Protein AF-A0A6B3GY13-F1 (afdb_monomer_lite)

Radius of gyration: 20.0 Å; chains: 1; bounding box: 59×28×50 Å

Foldseek 3Di:
DDDDDDDDDDDDDDPPDPPPPDDDLVVLVVVLVVLVVVLVVVCVVVVLVPVDDVSVVLVVVLVVVVVVDDPPDDPPDDPSVVVSVNSVVVSVSSVVSD

Sequence (98 aa):
GDLHIEVVWRVLPVREAPPADVPSLGEAERELAEALRDATAVLSRLDVAGSGPVAEAAVDAYRARVERGREVLAPGYPPRAVRVLEMAQRVGLLVSVA

Structure (mmCIF, N/CA/C/O backbone):
data_AF-A0A6B3GY13-F1
#
_entry.id   AF-A0A6B3GY13-F1
#
loop_
_atom_site.group_PDB
_atom_site.id
_atom_site.type_symbol
_atom_site.label_atom_id
_atom_site.label_alt_id
_atom_site.label_comp_id
_atom_site.label_asym_id
_atom_site.label_entity_id
_atom_site.label_seq_id
_atom_site.pdbx_PDB_ins_code
_atom_site.Cartn_x
_atom_site.Cartn_y
_atom_site.Cartn_z
_atom_site.occupancy
_atom_site.B_iso_or_equiv
_atom_site.auth_seq_id
_atom_site.auth_comp_id
_atom_site.auth_asym_id
_atom_site.auth_atom_id
_atom_site.pdbx_PDB_model_num
ATOM 1 N N . GLY A 1 1 ? 45.293 -14.998 -12.125 1.00 72.06 1 GLY A N 1
ATOM 2 C CA . GLY A 1 1 ? 44.666 -16.171 -12.746 1.00 72.06 1 GLY A CA 1
ATOM 3 C C . GLY A 1 1 ? 43.231 -15.792 -12.933 1.00 72.06 1 GLY A C 1
ATOM 4 O O . GLY A 1 1 ? 42.603 -15.447 -11.939 1.00 72.06 1 GLY A O 1
ATOM 5 N N . ASP A 1 2 ? 42.776 -15.730 -14.174 1.00 81.38 2 ASP A N 1
ATOM 6 C CA . ASP A 1 2 ? 41.519 -15.058 -14.489 1.00 81.38 2 ASP A CA 1
ATOM 7 C C . ASP A 1 2 ? 40.355 -16.044 -14.409 1.00 81.38 2 ASP A C 1
ATOM 9 O O . ASP A 1 2 ? 40.506 -17.233 -14.701 1.00 81.38 2 ASP A O 1
ATOM 13 N N . LEU A 1 3 ? 39.201 -15.544 -13.970 1.00 84.62 3 LEU A N 1
ATOM 14 C CA . LEU A 1 3 ? 37.974 -16.317 -13.849 1.00 84.62 3 LEU A CA 1
ATOM 15 C C . LEU A 1 3 ? 37.082 -16.027 -15.058 1.00 84.62 3 LEU A C 1
ATOM 17 O O . LEU A 1 3 ? 36.686 -14.884 -15.279 1.00 84.62 3 LEU A O 1
ATOM 21 N N . HIS A 1 4 ? 36.748 -17.068 -15.814 1.00 86.31 4 HIS A N 1
ATOM 22 C CA . HIS A 1 4 ? 35.743 -17.005 -16.874 1.00 86.31 4 HIS A CA 1
ATOM 23 C C . HIS A 1 4 ? 34.352 -17.268 -16.290 1.00 86.31 4 HIS A C 1
ATOM 25 O O . HIS A 1 4 ? 34.173 -18.234 -15.546 1.00 86.31 4 HIS A O 1
ATOM 31 N N . ILE A 1 5 ? 33.375 -16.423 -16.626 1.00 90.75 5 ILE A N 1
ATOM 32 C CA . ILE A 1 5 ? 31.965 -16.605 -16.257 1.00 90.75 5 ILE A CA 1
ATOM 33 C C . ILE A 1 5 ? 31.118 -16.539 -17.525 1.00 90.75 5 ILE A C 1
ATOM 35 O O . ILE A 1 5 ? 31.163 -15.553 -18.259 1.00 90.75 5 ILE A O 1
ATOM 39 N N . GLU A 1 6 ? 30.298 -17.566 -17.742 1.00 90.19 6 GLU A N 1
ATOM 40 C CA . GLU A 1 6 ? 29.291 -17.594 -18.803 1.00 90.19 6 GLU A CA 1
ATOM 41 C C . GLU A 1 6 ? 27.898 -17.378 -18.222 1.00 90.19 6 GLU A C 1
ATOM 43 O O . GLU A 1 6 ? 27.534 -17.950 -17.193 1.00 90.19 6 GLU A O 1
ATOM 48 N N . VAL A 1 7 ? 27.099 -16.561 -18.908 1.00 91.31 7 VAL A N 1
ATOM 49 C CA . VAL A 1 7 ? 25.702 -16.302 -18.559 1.00 91.31 7 VAL A CA 1
ATOM 50 C C . VAL A 1 7 ? 24.840 -16.617 -19.772 1.00 91.31 7 VAL A C 1
ATOM 52 O O . VAL A 1 7 ? 25.026 -16.039 -20.842 1.00 91.31 7 VAL A O 1
ATOM 55 N N . VAL A 1 8 ? 23.872 -17.518 -19.597 1.00 91.06 8 VAL A N 1
ATOM 56 C CA . VAL A 1 8 ? 22.873 -17.832 -20.623 1.00 91.06 8 VAL A CA 1
ATOM 57 C C . VAL A 1 8 ? 21.596 -17.068 -20.315 1.00 91.06 8 VAL A C 1
ATOM 59 O O . VAL A 1 8 ? 20.918 -17.330 -19.321 1.00 91.06 8 VAL A O 1
ATOM 62 N N . TRP A 1 9 ? 21.245 -16.139 -21.197 1.00 89.81 9 TRP A N 1
ATOM 63 C CA . TRP A 1 9 ? 19.988 -15.407 -21.124 1.00 89.81 9 TRP A CA 1
ATOM 64 C C . TRP A 1 9 ? 18.891 -16.189 -21.841 1.00 89.81 9 TRP A C 1
ATOM 66 O O . TRP A 1 9 ? 19.067 -16.634 -22.974 1.00 89.81 9 TRP A O 1
ATOM 76 N N . ARG A 1 10 ? 17.738 -16.344 -21.188 1.00 91.62 10 ARG A N 1
ATOM 77 C CA . ARG A 1 10 ? 16.544 -16.938 -21.793 1.00 91.62 10 ARG A CA 1
ATOM 78 C C . ARG A 1 10 ? 15.485 -15.858 -21.957 1.00 91.62 10 ARG A C 1
ATOM 80 O O . ARG A 1 10 ? 15.049 -15.271 -20.972 1.00 91.62 10 ARG A O 1
ATOM 87 N N . VAL A 1 11 ? 15.064 -15.618 -23.196 1.00 89.50 11 VAL A N 1
ATOM 88 C CA . VAL A 1 11 ? 13.941 -14.724 -23.492 1.00 89.50 11 VAL A CA 1
ATOM 89 C C . VAL A 1 11 ? 12.641 -15.491 -23.262 1.00 89.50 11 VAL A C 1
ATOM 91 O O . VAL A 1 11 ? 12.499 -16.629 -23.709 1.00 89.50 11 VAL A O 1
ATOM 94 N N . LEU A 1 12 ? 11.707 -14.877 -22.542 1.00 90.38 12 LEU A N 1
ATOM 95 C CA . LEU A 1 12 ? 10.355 -15.392 -22.351 1.00 90.38 12 LEU A CA 1
ATOM 96 C C . LEU A 1 12 ? 9.388 -14.571 -23.211 1.00 90.38 12 LEU A C 1
ATOM 98 O O . LEU A 1 12 ? 9.598 -13.364 -23.351 1.00 90.38 12 LEU A O 1
ATOM 102 N N . PRO A 1 13 ? 8.345 -15.191 -23.789 1.00 87.62 13 PRO A N 1
ATOM 103 C CA . PRO A 1 13 ? 7.339 -14.447 -24.533 1.00 87.62 13 PRO A CA 1
ATOM 104 C C . PRO A 1 13 ? 6.668 -13.429 -23.606 1.00 87.62 13 PRO A C 1
ATOM 106 O O . PRO A 1 13 ? 6.197 -13.780 -22.521 1.00 87.62 13 PRO A O 1
ATOM 109 N N . VAL A 1 14 ? 6.628 -12.165 -24.031 1.00 84.19 14 VAL A N 1
ATOM 110 C CA . VAL A 1 14 ? 5.846 -11.143 -23.335 1.00 84.19 14 VAL A CA 1
ATOM 111 C C . VAL A 1 14 ? 4.372 -11.379 -23.643 1.00 84.19 14 VAL A C 1
ATOM 113 O O . VAL A 1 14 ? 3.998 -11.662 -24.782 1.00 84.19 14 VAL A O 1
ATOM 116 N N . ARG A 1 15 ? 3.513 -11.282 -22.629 1.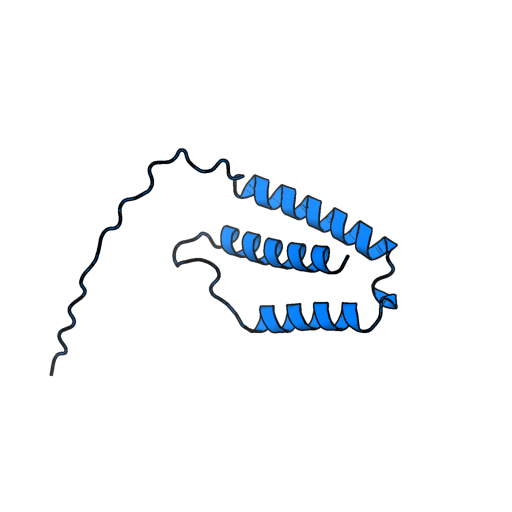00 81.31 15 ARG A N 1
ATOM 117 C CA . ARG A 1 15 ? 2.073 -11.260 -22.869 1.00 81.31 15 ARG A CA 1
ATOM 118 C C . ARG A 1 15 ? 1.723 -9.899 -23.467 1.00 81.31 15 ARG A C 1
ATOM 120 O O . ARG A 1 15 ? 1.704 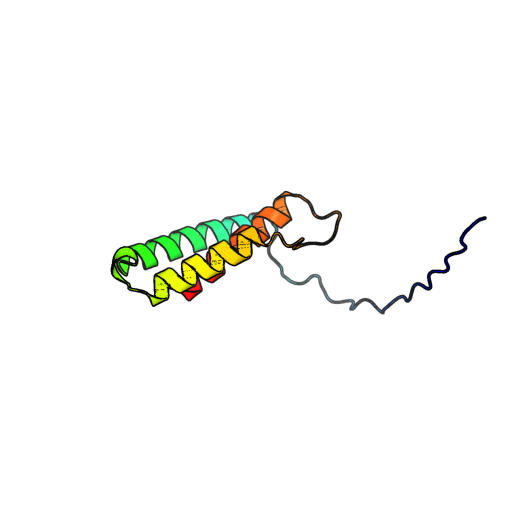-8.910 -22.741 1.00 81.31 15 ARG A O 1
ATOM 127 N N . GLU A 1 16 ? 1.430 -9.861 -24.763 1.00 80.38 16 GLU A N 1
ATOM 128 C CA . GLU A 1 16 ? 0.821 -8.697 -25.414 1.00 80.38 16 GLU A CA 1
ATOM 129 C C . GLU A 1 16 ? -0.640 -8.585 -24.959 1.00 80.38 16 GLU A C 1
ATOM 131 O O . GLU A 1 16 ? -1.566 -9.109 -25.573 1.00 80.38 16 GLU A O 1
ATOM 136 N N . ALA A 1 17 ? -0.841 -7.972 -23.799 1.00 77.69 17 ALA A N 1
ATOM 137 C CA . ALA A 1 17 ? -2.138 -7.490 -23.356 1.00 77.69 17 ALA A CA 1
ATOM 138 C C . ALA A 1 17 ? -2.139 -5.960 -23.465 1.00 77.69 17 ALA A C 1
ATOM 140 O O . ALA A 1 17 ? -1.063 -5.354 -23.377 1.00 77.69 17 ALA A O 1
ATOM 141 N N . PRO A 1 18 ? -3.315 -5.317 -23.613 1.00 72.94 18 PRO A N 1
ATOM 142 C CA . PRO A 1 18 ? -3.429 -3.897 -23.318 1.00 72.94 18 PRO A CA 1
ATOM 143 C C . PRO A 1 18 ? -2.748 -3.610 -21.974 1.00 72.94 18 PRO A C 1
ATOM 145 O O . PRO A 1 18 ? -2.814 -4.473 -21.084 1.00 72.94 18 PRO A O 1
ATOM 148 N N . PRO A 1 19 ? -2.089 -2.446 -21.815 1.00 72.00 19 PRO A N 1
ATOM 149 C CA . PRO A 1 19 ? -1.605 -2.027 -20.511 1.00 72.00 19 PRO A CA 1
ATOM 150 C C . PRO A 1 19 ? -2.723 -2.259 -19.504 1.00 72.00 19 PRO A C 1
ATOM 152 O O . PRO A 1 19 ? -3.876 -1.922 -19.786 1.00 72.00 19 PRO A O 1
ATOM 155 N N . ALA A 1 20 ? -2.405 -2.914 -18.386 1.00 73.81 20 ALA A N 1
ATOM 156 C CA . ALA A 1 20 ? -3.381 -3.047 -17.320 1.00 73.81 20 ALA A CA 1
ATOM 157 C C . ALA A 1 20 ? -3.930 -1.645 -17.027 1.00 73.81 20 ALA A C 1
ATOM 159 O O . ALA A 1 20 ? -3.157 -0.684 -17.041 1.00 73.81 20 ALA A O 1
ATOM 160 N N . ASP A 1 21 ? -5.242 -1.535 -16.835 1.00 77.19 21 ASP A N 1
ATOM 161 C CA . ASP A 1 21 ? -5.891 -0.275 -16.475 1.00 77.19 21 ASP A CA 1
ATOM 162 C C . ASP A 1 21 ? -5.512 0.045 -15.028 1.00 77.19 21 ASP A C 1
ATOM 164 O O . ASP A 1 21 ? -6.226 -0.260 -14.074 1.00 77.19 21 ASP A O 1
ATOM 168 N N . VAL A 1 22 ? -4.263 0.479 -14.866 1.00 77.25 22 VAL A N 1
ATOM 169 C CA . VAL A 1 22 ? -3.646 0.789 -13.589 1.00 77.25 22 VAL A CA 1
ATOM 170 C C . VAL A 1 22 ? -3.595 2.297 -13.447 1.00 77.25 22 VAL A C 1
ATOM 172 O O . VAL A 1 22 ? -3.236 2.990 -14.406 1.00 77.25 22 VAL A O 1
ATOM 175 N N . PRO A 1 23 ? -3.908 2.810 -12.250 1.00 78.69 23 PRO A N 1
ATOM 176 C CA . PRO A 1 23 ? -3.813 4.229 -11.994 1.00 78.69 23 PRO A CA 1
ATOM 177 C C . PRO A 1 23 ? -2.385 4.706 -12.243 1.00 78.69 23 PRO A C 1
ATOM 179 O O . PRO A 1 23 ? -1.393 4.013 -11.974 1.00 78.69 23 PRO A O 1
ATOM 182 N N . SER A 1 24 ? -2.277 5.934 -12.730 1.00 88.31 24 SER A N 1
ATOM 183 C CA . SER A 1 24 ? -1.018 6.657 -12.728 1.00 88.31 24 SER A CA 1
ATOM 184 C C . SER A 1 24 ? -0.482 6.771 -11.300 1.00 88.31 24 SER A C 1
ATOM 186 O O . SER A 1 24 ? -1.214 6.711 -10.312 1.00 88.31 24 SER A O 1
ATOM 188 N N . LEU A 1 25 ? 0.822 7.016 -11.167 1.00 86.12 25 LEU A N 1
ATOM 189 C CA . LEU A 1 25 ? 1.435 7.179 -9.848 1.00 86.12 25 LEU A CA 1
ATOM 190 C C . LEU A 1 25 ? 0.807 8.330 -9.039 1.00 86.12 25 LEU A C 1
ATOM 192 O O . LEU A 1 25 ? 0.742 8.258 -7.816 1.00 86.12 25 LEU A O 1
ATOM 196 N N . GLY A 1 26 ? 0.347 9.387 -9.716 1.00 89.88 26 GLY A N 1
ATOM 197 C CA . GLY A 1 26 ? -0.339 10.506 -9.069 1.00 89.88 26 GLY A CA 1
ATOM 198 C C . GLY A 1 26 ? -1.743 10.147 -8.580 1.00 89.88 26 GLY A C 1
ATOM 199 O O . GLY A 1 26 ? -2.121 10.551 -7.483 1.00 89.88 26 GLY A O 1
ATOM 200 N N . GLU A 1 27 ? -2.493 9.367 -9.359 1.00 91.44 27 GLU A N 1
ATOM 201 C CA . GLU A 1 27 ? -3.802 8.839 -8.947 1.00 91.44 27 GLU A CA 1
ATOM 202 C C . GLU A 1 27 ? -3.649 7.878 -7.773 1.00 91.44 27 GLU A C 1
ATOM 204 O O . GLU A 1 27 ? -4.315 8.056 -6.757 1.00 91.44 27 GLU A O 1
ATOM 209 N N . ALA A 1 28 ? -2.680 6.963 -7.851 1.00 90.75 28 ALA A N 1
ATOM 210 C CA . ALA A 1 28 ? -2.365 6.048 -6.763 1.00 90.75 28 ALA A CA 1
ATOM 211 C C . ALA A 1 28 ? -2.045 6.801 -5.462 1.00 90.75 28 ALA A C 1
ATOM 213 O O . ALA A 1 28 ? -2.562 6.457 -4.407 1.00 90.75 28 ALA A O 1
ATOM 214 N N . GLU A 1 29 ? -1.236 7.863 -5.513 1.00 91.12 29 GLU A N 1
ATOM 215 C CA . GLU A 1 29 ? -0.947 8.689 -4.331 1.00 91.12 29 GLU A CA 1
ATOM 216 C C . GLU A 1 29 ? -2.184 9.366 -3.755 1.00 91.12 29 GLU A C 1
ATOM 218 O O . GLU A 1 29 ? -2.350 9.418 -2.533 1.00 91.12 29 GLU A O 1
ATOM 223 N N . ARG A 1 30 ? -3.039 9.906 -4.626 1.00 92.69 30 ARG A N 1
ATOM 224 C CA . ARG A 1 30 ? -4.268 10.571 -4.208 1.00 92.69 30 ARG A CA 1
ATOM 225 C C . ARG A 1 30 ? -5.206 9.584 -3.516 1.00 92.69 30 ARG A C 1
ATOM 227 O O . ARG A 1 30 ? -5.634 9.863 -2.398 1.00 92.69 30 ARG A O 1
ATOM 234 N N . GLU A 1 31 ? -5.489 8.453 -4.153 1.00 91.62 31 GLU A N 1
ATOM 235 C CA . GLU A 1 31 ? -6.349 7.399 -3.604 1.00 91.62 31 GLU A CA 1
ATOM 236 C C . GLU A 1 31 ? -5.801 6.878 -2.277 1.00 91.62 31 GLU A C 1
ATOM 238 O O . GLU A 1 31 ? -6.540 6.672 -1.318 1.00 91.62 31 GLU A O 1
ATOM 243 N N . LEU A 1 32 ? -4.481 6.747 -2.173 1.00 91.88 32 LEU A N 1
ATOM 244 C CA . LEU A 1 32 ? -3.841 6.285 -0.954 1.00 91.88 32 LEU A CA 1
ATOM 245 C C . LEU A 1 32 ? -3.920 7.307 0.185 1.00 91.88 32 LEU A C 1
ATOM 247 O O . LEU A 1 32 ? -4.097 6.934 1.345 1.00 91.88 32 LEU A O 1
ATOM 251 N N . ALA A 1 33 ? -3.831 8.600 -0.132 1.00 91.38 33 ALA A N 1
ATOM 252 C CA . ALA A 1 33 ? -4.065 9.661 0.839 1.00 91.38 33 ALA A CA 1
ATOM 253 C C . ALA A 1 33 ? -5.529 9.690 1.307 1.00 91.38 33 ALA A C 1
ATOM 255 O O . ALA A 1 33 ? -5.787 9.970 2.476 1.00 91.38 33 ALA A O 1
ATOM 256 N N . GLU A 1 34 ? -6.487 9.418 0.417 1.00 94.00 34 GLU A N 1
ATOM 257 C CA . GLU A 1 34 ? -7.907 9.267 0.763 1.00 94.00 34 GLU A CA 1
ATOM 258 C C . GLU A 1 34 ? -8.112 8.059 1.691 1.00 94.00 34 GLU A C 1
ATOM 260 O O . GLU A 1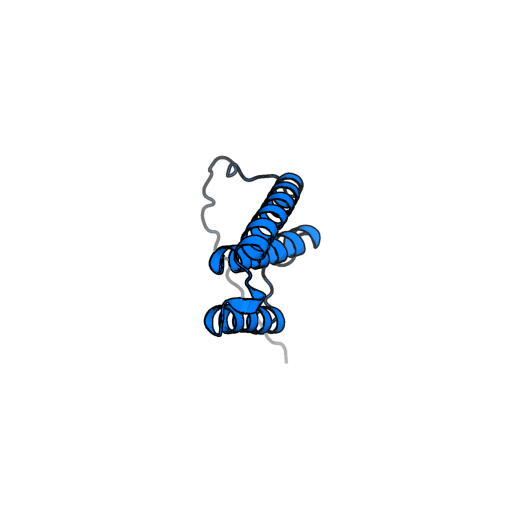 34 ? -8.568 8.238 2.821 1.00 94.00 34 GLU A O 1
ATOM 265 N N . ALA A 1 35 ? -7.621 6.880 1.304 1.00 90.81 35 ALA A N 1
ATOM 266 C CA . ALA A 1 35 ? -7.705 5.663 2.109 1.00 90.81 35 ALA A CA 1
ATOM 267 C C . ALA A 1 35 ? -7.073 5.816 3.504 1.00 90.81 35 ALA A C 1
ATOM 269 O O . ALA A 1 35 ? -7.604 5.310 4.492 1.00 90.81 35 ALA A O 1
ATOM 270 N N . LEU A 1 36 ? -5.957 6.546 3.619 1.00 89.81 36 LEU A N 1
ATOM 271 C CA . LEU A 1 36 ? -5.324 6.820 4.910 1.00 89.81 36 LEU A CA 1
ATOM 272 C C . LEU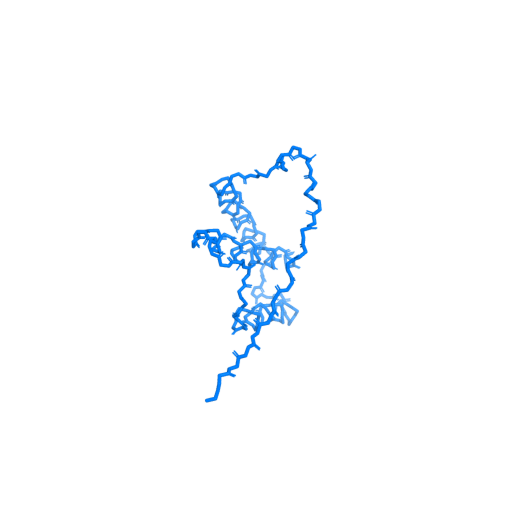 A 1 36 ? -6.219 7.670 5.828 1.00 89.81 36 LEU A C 1
ATOM 274 O O . LEU A 1 36 ? -6.281 7.411 7.035 1.00 89.81 36 LEU A O 1
ATOM 278 N N . ARG A 1 37 ? -6.904 8.684 5.280 1.00 92.56 37 ARG A N 1
ATOM 279 C CA . ARG A 1 37 ? -7.838 9.519 6.054 1.00 92.56 37 ARG A CA 1
ATOM 280 C C . ARG A 1 37 ? -9.027 8.694 6.533 1.00 92.56 37 ARG A C 1
ATOM 282 O O . ARG A 1 37 ? -9.376 8.783 7.709 1.00 92.56 37 ARG A O 1
ATOM 289 N N . ASP A 1 38 ? -9.580 7.858 5.661 1.00 90.19 38 ASP A N 1
ATOM 290 C CA . ASP A 1 38 ? -10.720 7.000 5.985 1.00 90.19 38 ASP A CA 1
ATOM 291 C C . ASP A 1 38 ? -10.361 5.962 7.049 1.00 90.19 38 ASP A C 1
ATOM 293 O O . ASP A 1 38 ? -11.063 5.841 8.056 1.00 90.19 38 ASP A O 1
ATOM 297 N N . ALA A 1 39 ? -9.223 5.281 6.890 1.00 86.31 39 ALA A N 1
ATOM 298 C CA . ALA A 1 39 ? -8.721 4.333 7.879 1.00 86.31 39 ALA A CA 1
ATOM 299 C C . ALA A 1 39 ? -8.507 5.012 9.239 1.00 86.31 39 ALA A C 1
ATOM 301 O O . ALA A 1 39 ? -8.957 4.505 10.263 1.00 86.31 39 ALA A O 1
ATOM 302 N N . THR A 1 40 ? -7.896 6.201 9.261 1.00 85.19 40 THR A N 1
ATOM 303 C CA . THR A 1 40 ? -7.702 6.961 10.507 1.00 85.19 40 THR A CA 1
ATOM 304 C C . THR A 1 40 ? -9.038 7.312 11.161 1.00 85.19 40 THR A C 1
ATOM 306 O O . THR A 1 40 ? -9.191 7.132 12.365 1.00 85.19 40 THR A O 1
ATOM 309 N N . ALA A 1 41 ? -10.031 7.751 10.382 1.00 88.00 41 ALA A N 1
ATOM 310 C CA . ALA A 1 41 ? -11.356 8.068 10.907 1.00 88.00 41 ALA A CA 1
ATOM 311 C C . ALA A 1 41 ? -12.058 6.841 11.515 1.00 88.00 41 ALA A C 1
ATOM 313 O O . ALA A 1 41 ? -12.739 6.971 12.533 1.00 88.00 41 ALA A O 1
ATOM 314 N N . VAL A 1 42 ? -11.899 5.655 10.917 1.00 85.75 42 VAL A N 1
ATOM 315 C CA . VAL A 1 42 ? -12.412 4.390 11.471 1.00 85.75 42 VAL A CA 1
ATOM 316 C C . VAL A 1 42 ? -11.691 4.041 12.773 1.00 85.75 42 VAL A C 1
ATOM 318 O O . VAL A 1 42 ? -12.350 3.857 13.794 1.00 85.75 42 VAL A O 1
ATOM 321 N N . LEU A 1 43 ? -10.356 4.033 12.766 1.00 79.69 43 LEU A N 1
ATOM 322 C CA . LEU A 1 43 ? -9.539 3.703 13.939 1.00 79.69 43 LEU A CA 1
ATOM 323 C C . LEU A 1 43 ? -9.807 4.661 15.116 1.00 79.69 43 LEU A C 1
ATOM 325 O O . LEU A 1 43 ? -9.860 4.228 16.264 1.00 79.69 43 LEU A O 1
ATOM 329 N N . SER A 1 44 ? -10.039 5.952 14.851 1.00 81.06 44 SER A N 1
ATOM 330 C CA . SER A 1 44 ? -10.426 6.921 15.886 1.00 81.06 44 SER A CA 1
ATOM 331 C C . SER A 1 44 ? -11.803 6.638 16.490 1.00 81.06 44 SER A C 1
ATOM 333 O O . SER A 1 44 ? -11.999 6.892 17.674 1.00 81.06 44 SER A O 1
ATOM 335 N N . ARG A 1 45 ? -12.761 6.115 15.711 1.00 81.12 45 ARG A N 1
ATOM 336 C CA . ARG A 1 45 ? -14.085 5.726 16.233 1.00 81.12 45 ARG A CA 1
ATOM 337 C C . ARG A 1 45 ? -14.039 4.443 17.055 1.00 81.12 45 ARG A C 1
ATOM 339 O O . ARG A 1 45 ? -14.836 4.300 17.974 1.00 81.12 45 ARG A O 1
ATOM 346 N N . LEU A 1 46 ? -13.143 3.524 16.707 1.00 74.25 46 LEU A N 1
ATOM 347 C CA . LEU A 1 46 ? -13.002 2.226 17.370 1.00 74.25 46 LEU A CA 1
ATOM 348 C C . LEU A 1 46 ? -12.201 2.281 18.680 1.00 74.25 46 LEU A C 1
ATOM 350 O O . LEU A 1 46 ? -12.062 1.249 19.324 1.00 74.25 46 LEU A O 1
ATOM 354 N N . ASP A 1 47 ? -11.680 3.451 19.068 1.00 68.12 47 ASP A N 1
ATOM 355 C CA . ASP A 1 47 ? -10.782 3.633 20.218 1.00 68.12 47 ASP A CA 1
ATOM 356 C C . ASP A 1 47 ? -9.679 2.564 20.277 1.00 68.12 47 ASP A C 1
ATOM 358 O O . ASP A 1 47 ? -9.550 1.778 21.216 1.00 68.12 47 ASP A O 1
ATOM 362 N N . VAL A 1 48 ? -8.858 2.513 19.227 1.00 61.19 48 VAL A N 1
ATOM 363 C CA . VAL A 1 48 ? -7.796 1.503 19.094 1.00 61.19 48 VAL A CA 1
ATOM 364 C C . VAL A 1 48 ? -6.777 1.579 20.241 1.00 61.19 48 VAL A C 1
ATOM 366 O O . VAL A 1 48 ? -6.174 0.568 20.595 1.00 61.19 48 VAL A O 1
ATOM 369 N N . ALA A 1 49 ? -6.643 2.729 20.906 1.00 61.97 49 ALA A N 1
ATOM 370 C CA . ALA A 1 49 ? -5.839 2.860 22.121 1.00 61.97 49 ALA A CA 1
ATOM 371 C C . ALA A 1 49 ? -6.359 1.994 23.294 1.00 61.97 49 ALA A C 1
ATOM 373 O O . ALA A 1 49 ? -5.579 1.649 24.178 1.00 61.97 49 ALA A O 1
ATOM 374 N N . GLY A 1 50 ? -7.638 1.595 23.277 1.00 62.75 50 GLY A N 1
ATOM 375 C CA . GLY A 1 50 ? -8.259 0.646 24.207 1.00 62.75 50 GLY A CA 1
ATOM 376 C C . GLY A 1 50 ? -8.481 -0.767 23.645 1.00 62.75 50 GLY A C 1
ATOM 377 O O . GLY A 1 50 ? -9.022 -1.621 24.344 1.00 62.75 50 GLY A O 1
ATOM 378 N N . SER A 1 51 ? -8.073 -1.049 22.401 1.00 65.75 51 SER A N 1
ATOM 379 C CA . SER A 1 51 ? -8.452 -2.276 21.667 1.00 65.75 51 SER A CA 1
ATOM 380 C C . SER A 1 51 ? -7.676 -3.558 22.035 1.00 65.75 51 SER A C 1
ATOM 382 O O . SER A 1 51 ? -7.950 -4.635 21.502 1.00 65.75 51 SER A O 1
ATOM 384 N N . GLY A 1 52 ? -6.770 -3.482 23.015 1.00 71.19 52 GLY A N 1
ATOM 385 C CA . GLY A 1 52 ? -6.145 -4.646 23.647 1.00 71.19 52 GLY A CA 1
ATOM 386 C C . GLY A 1 52 ? -4.996 -5.300 22.852 1.00 71.19 52 GLY A C 1
ATOM 387 O O . GLY A 1 52 ? -4.540 -4.779 21.834 1.00 71.19 52 GLY A O 1
ATOM 388 N N . PRO A 1 53 ? -4.502 -6.467 23.309 1.00 76.56 53 PRO A N 1
ATOM 389 C CA . PRO A 1 53 ? -3.210 -7.036 22.892 1.00 76.56 53 PRO A CA 1
ATOM 390 C C . PRO A 1 53 ? -3.133 -7.467 21.418 1.00 76.56 53 PRO A C 1
ATOM 392 O O . PRO A 1 53 ? -2.042 -7.617 20.871 1.00 76.56 53 PRO A O 1
ATOM 395 N N . VAL A 1 54 ? -4.274 -7.668 20.749 1.00 74.88 54 VAL A N 1
ATOM 396 C CA . VAL A 1 54 ? -4.316 -8.044 19.324 1.00 74.88 54 VAL A CA 1
ATOM 397 C C . VAL A 1 54 ? -3.898 -6.872 18.431 1.00 74.88 54 VAL A C 1
ATOM 399 O O . VAL A 1 54 ? -3.123 -7.064 17.493 1.00 74.88 54 VAL A O 1
ATOM 402 N N . ALA A 1 55 ? -4.359 -5.657 18.741 1.00 73.44 55 ALA A N 1
ATOM 403 C CA . ALA A 1 55 ? -3.975 -4.460 18.001 1.00 73.44 55 ALA A CA 1
ATOM 404 C C . ALA A 1 55 ? -2.490 -4.125 18.212 1.00 73.44 55 ALA A C 1
ATOM 406 O O . ALA A 1 55 ? -1.785 -3.811 17.252 1.00 73.44 55 ALA A O 1
ATOM 407 N N . GLU A 1 56 ? -1.988 -4.275 19.442 1.00 76.31 56 GLU A N 1
ATOM 408 C CA . GLU A 1 56 ? -0.564 -4.103 19.758 1.00 76.31 56 GLU A CA 1
ATOM 409 C C . GLU A 1 56 ? 0.315 -5.079 18.962 1.00 76.31 56 GLU A C 1
ATOM 411 O O . GLU A 1 56 ? 1.257 -4.653 18.292 1.00 76.31 56 GLU A O 1
ATOM 416 N N . ALA A 1 57 ? -0.046 -6.368 18.935 1.00 80.12 57 ALA A N 1
ATOM 417 C CA . ALA A 1 57 ? 0.693 -7.385 18.189 1.00 80.12 57 ALA A CA 1
ATOM 418 C C . ALA A 1 57 ? 0.746 -7.096 16.677 1.00 80.12 57 ALA A C 1
ATOM 420 O O . ALA A 1 57 ? 1.773 -7.323 16.031 1.00 80.12 57 ALA A O 1
ATOM 421 N N . ALA A 1 58 ? -0.336 -6.569 16.097 1.00 76.12 58 ALA A N 1
ATOM 422 C CA . ALA A 1 58 ? -0.368 -6.207 14.684 1.00 76.12 58 ALA A CA 1
ATOM 423 C C . ALA A 1 58 ? 0.515 -4.984 14.370 1.00 76.12 58 ALA A C 1
ATOM 425 O O . ALA A 1 58 ? 1.218 -4.962 13.352 1.00 76.12 58 ALA A O 1
ATOM 426 N N . VAL A 1 59 ? 0.545 -3.991 15.265 1.00 76.62 59 VAL A N 1
ATOM 427 C CA . VAL A 1 59 ? 1.442 -2.830 15.153 1.00 76.62 59 VAL A CA 1
ATOM 428 C C . VAL A 1 59 ? 2.909 -3.250 15.295 1.00 76.62 59 VAL A C 1
ATOM 430 O O . VAL A 1 59 ? 3.760 -2.793 14.525 1.00 76.62 59 VAL A O 1
ATOM 433 N N . ASP A 1 60 ? 3.220 -4.148 16.226 1.00 82.81 60 ASP A N 1
ATOM 434 C CA . ASP A 1 60 ? 4.575 -4.670 16.416 1.00 82.81 60 ASP A CA 1
ATOM 435 C C . ASP A 1 60 ? 5.043 -5.497 15.212 1.00 82.81 60 ASP A C 1
ATOM 437 O O . ASP A 1 60 ? 6.172 -5.327 14.742 1.00 82.81 60 ASP A O 1
ATOM 441 N N . ALA A 1 61 ? 4.162 -6.320 14.634 1.00 79.75 61 ALA A N 1
ATOM 442 C CA . ALA A 1 61 ? 4.443 -7.055 13.403 1.00 79.75 61 ALA A CA 1
ATOM 443 C C . ALA A 1 61 ? 4.748 -6.118 12.220 1.00 79.75 61 ALA A C 1
ATOM 445 O O . ALA A 1 61 ? 5.647 -6.405 11.418 1.00 79.75 61 ALA A O 1
ATOM 446 N N . TYR A 1 62 ? 4.048 -4.981 12.122 1.00 75.06 62 TYR A N 1
ATOM 447 C CA . TYR A 1 62 ? 4.364 -3.942 11.141 1.00 75.06 62 TYR A CA 1
ATOM 448 C C . TYR A 1 62 ? 5.756 -3.348 11.373 1.00 75.06 62 TYR A C 1
ATOM 450 O O . TYR A 1 62 ? 6.563 -3.339 10.440 1.00 75.06 62 TYR A O 1
ATOM 458 N N . ARG A 1 63 ? 6.080 -2.908 12.599 1.00 77.25 63 ARG A N 1
ATOM 459 C CA . ARG A 1 63 ? 7.412 -2.349 12.907 1.00 77.25 63 ARG A CA 1
ATOM 460 C C . ARG A 1 63 ? 8.518 -3.350 12.575 1.00 77.25 63 ARG A C 1
ATOM 462 O O . ARG A 1 63 ? 9.436 -3.022 11.831 1.00 77.25 63 ARG A O 1
ATOM 469 N N . ALA A 1 64 ? 8.374 -4.603 13.004 1.00 80.25 64 ALA A N 1
ATOM 470 C CA . ALA A 1 64 ? 9.335 -5.669 12.718 1.00 80.25 64 ALA A CA 1
ATOM 471 C C . ALA A 1 64 ? 9.489 -5.976 11.216 1.00 80.25 64 ALA A C 1
ATOM 473 O O . ALA A 1 64 ? 10.485 -6.568 10.796 1.00 80.25 64 ALA A O 1
ATOM 474 N N . ARG A 1 65 ? 8.502 -5.634 10.379 1.00 72.50 65 ARG A N 1
ATOM 475 C CA . ARG A 1 65 ? 8.594 -5.743 8.917 1.00 72.50 65 ARG A CA 1
ATOM 476 C C . ARG A 1 65 ? 9.332 -4.559 8.297 1.00 72.50 65 ARG A C 1
ATOM 478 O O . ARG A 1 65 ? 10.131 -4.797 7.395 1.00 72.50 65 ARG A O 1
ATOM 485 N N . VAL A 1 66 ? 9.074 -3.338 8.763 1.00 71.75 66 VAL A N 1
ATOM 486 C CA . VAL A 1 66 ? 9.755 -2.119 8.291 1.00 71.75 66 VAL A CA 1
ATOM 487 C C . VAL A 1 66 ? 11.258 -2.207 8.553 1.00 71.75 66 VAL A C 1
ATOM 489 O O . VAL A 1 66 ? 12.048 -2.018 7.633 1.00 71.75 66 VAL A O 1
ATOM 492 N N . GLU A 1 67 ? 11.649 -2.624 9.758 1.00 71.06 67 GLU A N 1
ATOM 493 C CA . GLU A 1 67 ? 13.062 -2.757 10.148 1.00 71.06 67 GLU A CA 1
ATOM 494 C C . GLU A 1 67 ? 13.831 -3.817 9.341 1.00 71.06 67 GLU A C 1
ATOM 496 O O . GLU A 1 67 ? 15.056 -3.798 9.274 1.00 71.06 67 GLU A O 1
ATOM 501 N N . ARG A 1 68 ? 13.131 -4.750 8.683 1.00 71.06 68 ARG A N 1
ATOM 502 C CA . ARG A 1 68 ? 13.757 -5.803 7.868 1.00 71.06 68 ARG A CA 1
ATOM 503 C C . ARG A 1 68 ? 14.150 -5.364 6.456 1.00 71.06 68 ARG A C 1
ATOM 505 O O . ARG A 1 68 ? 14.605 -6.225 5.709 1.00 71.06 68 ARG A O 1
ATOM 512 N N . GLY A 1 69 ? 13.962 -4.089 6.092 1.00 62.50 69 GLY A N 1
ATOM 513 C CA . GLY A 1 69 ? 14.529 -3.453 4.894 1.00 62.50 69 GLY A CA 1
ATOM 514 C C . GLY A 1 69 ? 14.502 -4.326 3.636 1.00 62.50 69 GLY A C 1
ATOM 515 O O . GLY A 1 69 ? 15.516 -4.904 3.257 1.00 62.50 69 GLY A O 1
ATOM 516 N N . ARG A 1 70 ? 13.340 -4.456 2.984 1.00 64.81 70 ARG A N 1
ATOM 517 C CA . ARG A 1 70 ? 13.246 -5.170 1.699 1.00 64.81 70 ARG A CA 1
ATOM 518 C C . ARG A 1 70 ? 13.387 -4.194 0.536 1.00 64.81 70 ARG A C 1
ATOM 520 O O . ARG A 1 70 ? 12.663 -3.207 0.492 1.00 64.81 70 ARG A O 1
ATOM 527 N N . GLU A 1 71 ? 14.226 -4.523 -0.446 1.00 64.38 71 GLU A N 1
ATOM 528 C CA . GLU A 1 71 ? 14.110 -3.947 -1.790 1.00 64.38 71 GLU A CA 1
ATOM 529 C C . GLU A 1 71 ? 12.778 -4.406 -2.387 1.00 64.38 71 GLU A C 1
ATOM 531 O O . GLU A 1 71 ? 12.586 -5.572 -2.731 1.00 64.38 71 GLU A O 1
ATOM 536 N N . VAL A 1 72 ? 11.803 -3.499 -2.401 1.00 71.88 72 VAL A N 1
ATOM 537 C CA . VAL A 1 72 ? 10.424 -3.827 -2.783 1.00 71.88 72 VAL A CA 1
ATOM 538 C C . VAL A 1 72 ? 10.221 -3.761 -4.301 1.00 71.88 72 VAL A C 1
ATOM 540 O O . VAL A 1 72 ? 9.294 -4.370 -4.830 1.00 71.88 72 VAL A O 1
ATOM 543 N N . LEU A 1 73 ? 11.092 -3.033 -5.003 1.00 82.31 73 LEU A N 1
ATOM 544 C CA . LEU A 1 73 ? 11.066 -2.841 -6.450 1.00 82.31 73 LEU A CA 1
ATOM 545 C C . LEU A 1 73 ? 12.453 -3.098 -7.038 1.00 82.31 73 LEU A C 1
ATOM 547 O O . LEU A 1 73 ? 13.464 -2.899 -6.368 1.00 82.31 73 LEU A O 1
ATOM 551 N N . ALA A 1 74 ? 12.488 -3.525 -8.301 1.00 84.44 74 ALA A N 1
ATOM 552 C CA . ALA A 1 74 ? 13.737 -3.730 -9.024 1.00 84.44 74 ALA A CA 1
ATOM 553 C C . ALA A 1 74 ? 14.540 -2.414 -9.157 1.00 84.44 74 ALA A C 1
ATOM 555 O O . ALA A 1 74 ? 13.957 -1.323 -9.115 1.00 84.44 74 ALA A O 1
ATOM 556 N N . PRO A 1 75 ? 15.864 -2.482 -9.377 1.00 81.62 75 PRO A N 1
ATOM 557 C CA . PRO A 1 75 ? 16.661 -1.298 -9.683 1.00 81.62 75 PRO A CA 1
ATOM 558 C C . PRO A 1 75 ? 16.114 -0.530 -10.897 1.00 81.62 75 PRO A C 1
ATOM 560 O O . PRO A 1 75 ? 15.675 -1.129 -11.878 1.00 81.62 75 PRO A O 1
ATOM 563 N N . GLY A 1 76 ? 16.148 0.805 -10.837 1.00 84.19 76 GLY A N 1
ATOM 564 C CA . GLY A 1 76 ? 15.700 1.689 -11.924 1.00 84.19 76 GLY A CA 1
ATOM 565 C C . GLY A 1 76 ? 14.275 2.237 -11.783 1.00 84.19 76 GLY A C 1
ATOM 566 O O . GLY A 1 76 ? 13.910 3.153 -12.519 1.00 84.19 76 GLY A O 1
ATOM 567 N N . TYR A 1 77 ? 13.485 1.759 -10.817 1.00 85.44 77 TYR A N 1
ATOM 568 C CA . TYR A 1 77 ? 12.220 2.414 -10.472 1.00 85.44 77 TYR A CA 1
ATOM 569 C C . TYR A 1 77 ? 12.465 3.800 -9.852 1.00 85.44 77 TYR A C 1
ATOM 571 O O . TYR A 1 77 ? 13.411 3.975 -9.077 1.00 85.44 77 TYR A O 1
ATOM 579 N N . PRO A 1 78 ? 11.612 4.803 -10.142 1.00 88.31 78 PRO A N 1
ATOM 580 C CA . PRO A 1 78 ? 11.767 6.123 -9.554 1.00 88.31 78 PRO A CA 1
ATOM 581 C C . PRO A 1 78 ? 11.557 6.050 -8.031 1.00 88.31 78 PRO A C 1
ATOM 583 O O . PRO A 1 78 ? 10.626 5.376 -7.581 1.00 88.31 78 PRO A O 1
ATOM 586 N N . PRO A 1 79 ? 12.318 6.815 -7.221 1.00 85.56 79 PRO A N 1
ATOM 587 C CA . PRO A 1 79 ? 12.169 6.819 -5.762 1.00 85.56 79 PRO A CA 1
ATOM 588 C C . PRO A 1 79 ? 10.737 7.101 -5.285 1.00 85.56 79 PRO A C 1
ATOM 590 O O . PRO A 1 79 ? 10.321 6.640 -4.228 1.00 85.56 79 PRO A O 1
ATOM 593 N N . ARG A 1 80 ? 9.955 7.846 -6.079 1.00 89.25 80 ARG A N 1
ATOM 594 C CA . ARG A 1 80 ? 8.537 8.113 -5.809 1.00 89.25 80 ARG A CA 1
ATOM 595 C C . ARG A 1 80 ? 7.687 6.838 -5.805 1.00 89.25 80 ARG A C 1
ATOM 597 O O . ARG A 1 80 ? 6.866 6.691 -4.913 1.00 89.25 80 ARG A O 1
ATOM 604 N N . ALA A 1 81 ? 7.920 5.903 -6.726 1.00 88.94 81 ALA A N 1
ATOM 605 C CA . ALA A 1 81 ? 7.175 4.642 -6.783 1.00 88.94 81 ALA A CA 1
ATOM 606 C C . ALA A 1 81 ? 7.440 3.757 -5.557 1.00 88.94 81 ALA A C 1
ATOM 608 O O . ALA A 1 81 ? 6.511 3.162 -5.017 1.00 88.94 81 ALA A O 1
ATOM 609 N N . VAL A 1 82 ? 8.688 3.731 -5.078 1.00 87.00 82 VAL A N 1
ATOM 610 C CA . VAL A 1 82 ? 9.061 3.013 -3.849 1.00 87.00 82 VAL A CA 1
ATOM 611 C C . VAL A 1 82 ? 8.263 3.550 -2.660 1.00 87.00 82 VAL A C 1
ATOM 613 O O . VAL A 1 82 ? 7.598 2.781 -1.971 1.00 87.00 82 VAL A O 1
ATOM 616 N N . ARG A 1 83 ? 8.233 4.879 -2.486 1.00 86.69 83 ARG A N 1
ATOM 617 C CA . ARG A 1 83 ? 7.484 5.525 -1.395 1.00 86.69 83 ARG A CA 1
ATOM 618 C C . ARG A 1 83 ? 5.983 5.237 -1.445 1.00 86.69 83 ARG A C 1
ATOM 620 O O . ARG A 1 83 ? 5.367 5.024 -0.404 1.00 86.69 83 ARG A O 1
ATOM 627 N N . VAL A 1 84 ? 5.387 5.226 -2.639 1.00 90.50 84 VAL A N 1
ATOM 628 C CA . VAL A 1 84 ? 3.960 4.898 -2.810 1.00 90.50 84 VAL A CA 1
ATOM 629 C C . VAL A 1 84 ? 3.676 3.463 -2.392 1.00 90.50 84 VAL A C 1
ATOM 631 O O . VAL A 1 84 ? 2.713 3.213 -1.673 1.00 90.50 84 VAL A O 1
ATOM 634 N N . LEU A 1 85 ? 4.540 2.525 -2.774 1.00 88.00 85 LEU A N 1
ATOM 635 C CA . LEU A 1 85 ? 4.384 1.124 -2.409 1.00 88.00 85 LEU A CA 1
ATOM 636 C C . LEU A 1 85 ? 4.552 0.885 -0.901 1.00 88.00 85 LEU A C 1
ATOM 638 O O . LEU A 1 85 ? 3.795 0.111 -0.314 1.00 88.00 85 LEU A O 1
ATOM 642 N N . GLU A 1 86 ? 5.505 1.557 -0.259 1.00 86.31 86 GLU A N 1
ATOM 643 C CA . GLU A 1 86 ? 5.673 1.513 1.199 1.00 86.31 86 GLU A CA 1
ATOM 644 C C . GLU A 1 86 ? 4.428 2.036 1.921 1.00 86.31 86 GLU A C 1
ATOM 646 O O . GLU A 1 86 ? 3.912 1.388 2.836 1.00 86.31 86 GLU A O 1
ATOM 651 N N . MET A 1 87 ? 3.898 3.175 1.469 1.00 87.25 87 MET A N 1
ATOM 652 C CA . MET A 1 87 ? 2.670 3.741 2.017 1.00 87.25 87 MET A CA 1
ATOM 653 C C . MET A 1 87 ? 1.475 2.803 1.794 1.00 87.25 87 MET A C 1
ATOM 655 O O . MET A 1 87 ? 0.673 2.619 2.706 1.00 87.25 87 MET A O 1
ATOM 659 N N . ALA A 1 88 ? 1.379 2.155 0.629 1.00 88.19 88 ALA A N 1
ATOM 660 C CA . ALA A 1 88 ? 0.280 1.246 0.315 1.00 88.19 88 ALA A CA 1
ATOM 661 C C . ALA A 1 88 ? 0.283 0.025 1.234 1.00 88.19 88 ALA A C 1
ATOM 663 O O . ALA A 1 88 ? -0.755 -0.365 1.766 1.00 88.19 88 ALA A O 1
ATOM 664 N N . GLN A 1 89 ? 1.467 -0.529 1.501 1.00 85.00 89 GLN A N 1
ATOM 665 C CA . GLN A 1 89 ? 1.627 -1.614 2.467 1.00 85.00 89 GLN A CA 1
ATOM 666 C C . GLN A 1 89 ? 1.250 -1.181 3.885 1.00 85.00 89 GLN A C 1
ATOM 668 O O . GLN A 1 89 ? 0.603 -1.942 4.603 1.00 85.00 89 GLN A O 1
ATOM 673 N N . ARG A 1 90 ? 1.623 0.040 4.289 1.00 82.81 90 ARG A N 1
ATOM 674 C CA . ARG A 1 90 ? 1.255 0.587 5.599 1.00 82.81 90 ARG A CA 1
ATOM 675 C C . ARG A 1 90 ? -0.257 0.750 5.739 1.00 82.81 90 ARG A C 1
ATOM 677 O O . ARG A 1 90 ? -0.813 0.317 6.742 1.00 82.81 90 ARG A O 1
ATOM 684 N N . VAL A 1 91 ? -0.918 1.345 4.746 1.00 85.44 91 VAL A N 1
ATOM 685 C CA . VAL A 1 91 ? -2.378 1.529 4.751 1.00 85.44 91 VAL A CA 1
ATOM 686 C C . VAL A 1 91 ? -3.094 0.181 4.752 1.00 85.44 91 VAL A C 1
ATOM 688 O O . VAL A 1 91 ? -3.999 -0.007 5.555 1.00 85.44 91 VAL A O 1
ATOM 691 N N . GLY A 1 92 ? -2.651 -0.786 3.944 1.00 83.00 92 GLY A N 1
ATOM 692 C CA . GLY A 1 92 ? -3.230 -2.133 3.944 1.00 83.00 92 GLY A CA 1
ATOM 693 C C . GLY A 1 92 ? -3.182 -2.808 5.320 1.00 83.00 92 GLY A C 1
ATOM 694 O O . GLY A 1 92 ? -4.146 -3.453 5.723 1.00 83.00 92 GLY A O 1
ATOM 695 N N . LEU A 1 93 ? -2.103 -2.604 6.081 1.00 80.12 93 LEU A N 1
ATOM 696 C CA . LEU A 1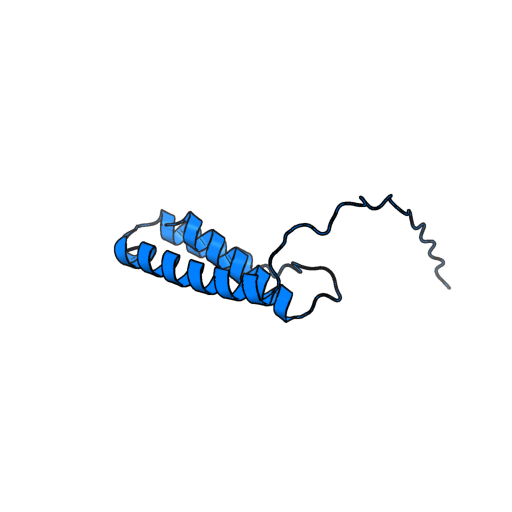 93 ? -2.009 -3.098 7.456 1.00 80.12 93 LEU A CA 1
ATOM 697 C C . LEU A 1 93 ? -2.942 -2.353 8.411 1.00 80.12 93 LEU A C 1
ATOM 699 O O . LEU A 1 93 ? -3.622 -3.003 9.199 1.00 80.12 93 LEU A O 1
ATOM 703 N N . LEU A 1 94 ? -3.022 -1.022 8.316 1.00 78.69 94 LEU A N 1
ATOM 704 C CA . LEU A 1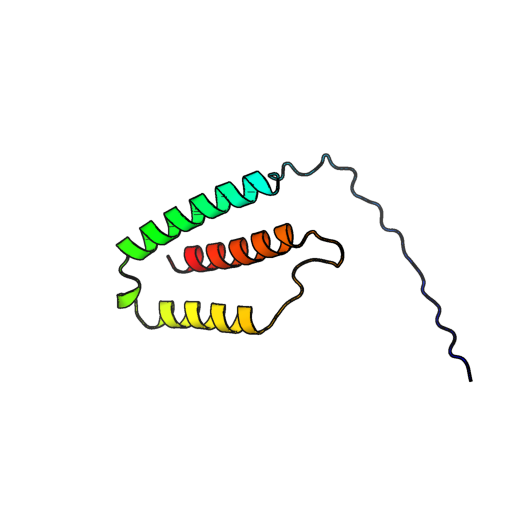 94 ? -3.963 -0.227 9.116 1.00 78.69 94 LEU A CA 1
ATOM 705 C C . LEU A 1 94 ? -5.417 -0.645 8.873 1.00 78.69 94 LEU A C 1
ATOM 707 O O . LEU A 1 94 ? -6.187 -0.745 9.819 1.00 78.69 94 LEU A O 1
ATOM 711 N N . VAL A 1 95 ? -5.777 -0.927 7.622 1.00 80.38 95 VAL A N 1
ATOM 712 C CA . VAL A 1 95 ? -7.112 -1.422 7.267 1.00 80.38 95 VAL A CA 1
ATOM 713 C C . VAL A 1 95 ? -7.342 -2.834 7.804 1.00 80.38 95 VAL A C 1
ATOM 715 O O . VAL A 1 95 ? -8.444 -3.137 8.227 1.00 80.38 95 VAL A O 1
ATOM 718 N N . SER A 1 96 ? -6.323 -3.699 7.836 1.00 75.69 96 SER A N 1
ATOM 719 C CA . SER A 1 96 ? -6.483 -5.070 8.348 1.00 75.69 96 SER A CA 1
ATOM 720 C C . SER A 1 96 ? -6.728 -5.170 9.859 1.00 75.69 96 SER A C 1
ATOM 722 O O . SER A 1 96 ? -7.148 -6.225 10.327 1.00 75.69 96 SER A O 1
ATOM 724 N N . VAL A 1 97 ? -6.430 -4.106 10.614 1.00 70.25 97 VAL A N 1
ATOM 725 C CA . VAL A 1 97 ? -6.614 -4.046 12.076 1.00 70.25 97 VAL A CA 1
ATOM 726 C C . VAL A 1 97 ? -7.816 -3.197 12.501 1.00 70.25 97 VAL A C 1
ATOM 728 O O . VAL A 1 97 ? -8.099 -3.127 13.695 1.00 70.25 97 VAL A O 1
ATOM 731 N N . ALA A 1 98 ? -8.473 -2.532 11.546 1.00 62.06 98 ALA A N 1
ATOM 732 C CA . ALA A 1 98 ? -9.711 -1.777 11.731 1.00 62.06 98 ALA A CA 1
ATOM 733 C C . ALA A 1 98 ? -10.929 -2.700 11.589 1.00 62.06 98 ALA A C 1
ATOM 735 O O . ALA A 1 98 ? -11.916 -2.472 12.321 1.00 62.06 98 ALA A O 1
#

Secondary structure (DSSP, 8-state):
-PPP--------------------HHHHHHHHHHHHHHHHHHHHHTTGGGS-HHHHHHHHHHHHHHTT----S-TTS-HHHHHHHHHHHHHHHHHHT-

pLDDT: mean 81.36, std 8.5, range [61.19, 94.0]